Protein AF-R7L1M8-F1 (afdb_monomer)

Sequence (90 aa):
MLLLSCVLFSAVGCTFDNKSSDKISEDDISGGILRKEVFALVSSAENSDTDYSLQYGYIEDIGDGRGYTAGIIGFTTGIGDLPDVVELSC

Structure (mmCIF, N/CA/C/O backbone):
data_AF-R7L1M8-F1
#
_entry.id   AF-R7L1M8-F1
#
loop_
_atom_site.group_PDB
_atom_site.id
_atom_site.type_symbol
_atom_site.label_atom_id
_atom_site.label_alt_id
_atom_site.label_comp_id
_atom_site.label_asym_id
_atom_site.label_entity_id
_atom_site.label_seq_id
_atom_site.pdbx_PDB_ins_code
_atom_site.Cartn_x
_atom_site.Cartn_y
_atom_site.Cartn_z
_atom_site.occupancy
_atom_site.B_iso_or_equiv
_atom_site.auth_seq_id
_atom_site.auth_comp_id
_atom_site.auth_asym_id
_atom_site.auth_atom_id
_atom_site.pdbx_PDB_model_num
ATOM 1 N N . MET A 1 1 ? 66.437 1.763 -16.380 1.00 47.91 1 MET A N 1
ATOM 2 C CA . MET A 1 1 ? 66.008 2.386 -17.653 1.00 47.91 1 MET A CA 1
ATOM 3 C C . MET A 1 1 ? 66.013 1.285 -18.706 1.00 47.91 1 MET A C 1
ATOM 5 O O . MET A 1 1 ? 67.094 0.922 -19.121 1.00 47.91 1 MET A O 1
ATOM 9 N N . LEU A 1 2 ? 64.949 0.596 -19.103 1.00 36.97 2 LEU A N 1
ATOM 10 C CA . LEU A 1 2 ? 63.504 0.822 -19.243 1.00 36.97 2 LEU A CA 1
ATOM 11 C C . LEU A 1 2 ? 62.828 -0.516 -18.836 1.00 36.97 2 LEU A C 1
ATOM 13 O O . LEU A 1 2 ? 63.374 -1.568 -19.137 1.00 36.97 2 LEU A O 1
ATOM 17 N N . LEU A 1 3 ? 61.822 -0.584 -17.963 1.00 41.44 3 LEU A N 1
ATOM 18 C CA . LEU A 1 3 ? 60.385 -0.359 -18.189 1.00 41.44 3 LEU A CA 1
ATOM 19 C C . LEU A 1 3 ? 59.761 -1.070 -19.414 1.00 41.44 3 LEU A C 1
ATOM 21 O O . LEU A 1 3 ? 60.051 -0.728 -20.552 1.00 41.44 3 LEU A O 1
ATOM 25 N N . LEU A 1 4 ? 58.754 -1.899 -19.093 1.00 47.94 4 LEU A N 1
ATOM 26 C CA . LEU A 1 4 ? 57.464 -2.050 -19.788 1.00 47.94 4 LEU A CA 1
ATOM 27 C C . LEU A 1 4 ? 57.328 -3.091 -20.922 1.00 47.94 4 LEU A C 1
ATOM 29 O O . LEU A 1 4 ? 57.596 -2.825 -22.087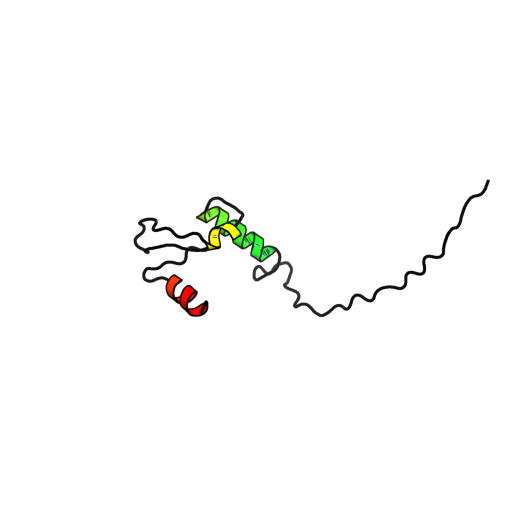 1.00 47.94 4 LEU A O 1
ATOM 33 N N . SER A 1 5 ? 56.727 -4.243 -20.607 1.00 51.75 5 SER A N 1
ATOM 34 C CA . SER A 1 5 ? 55.324 -4.519 -20.987 1.00 51.75 5 SER A CA 1
ATOM 35 C C . SER A 1 5 ? 54.902 -5.918 -20.521 1.00 51.75 5 SER A C 1
ATOM 37 O O . SER A 1 5 ? 55.217 -6.946 -21.113 1.00 51.75 5 SER A O 1
ATOM 39 N N . CYS A 1 6 ? 54.188 -5.932 -19.399 1.00 45.31 6 CYS A N 1
ATOM 40 C CA . CYS A 1 6 ? 53.464 -7.087 -18.900 1.00 45.31 6 CYS A CA 1
ATOM 41 C C . CYS A 1 6 ? 52.230 -7.352 -19.770 1.00 45.31 6 CYS A C 1
ATOM 43 O O . CYS A 1 6 ? 51.440 -6.447 -20.011 1.00 45.31 6 CYS A O 1
ATOM 45 N N . VAL A 1 7 ? 52.066 -8.628 -20.116 1.00 50.25 7 VAL A N 1
ATOM 46 C CA . VAL A 1 7 ? 50.795 -9.360 -20.191 1.00 50.25 7 VAL A CA 1
ATOM 47 C C . VAL A 1 7 ? 49.779 -8.834 -21.211 1.00 50.25 7 VAL A C 1
ATOM 49 O O . VAL A 1 7 ? 48.981 -7.934 -20.964 1.00 50.25 7 VAL A O 1
ATOM 52 N N . LEU A 1 8 ? 49.757 -9.530 -22.348 1.00 48.72 8 LEU A N 1
ATOM 53 C CA . LEU A 1 8 ? 48.600 -9.642 -23.227 1.00 48.72 8 LEU A CA 1
ATOM 54 C C . LEU A 1 8 ? 47.398 -10.131 -22.403 1.00 48.72 8 LEU A C 1
ATOM 56 O O . LEU A 1 8 ? 47.304 -11.310 -22.066 1.00 48.72 8 LEU A O 1
ATOM 60 N N . PHE A 1 9 ? 46.494 -9.214 -22.059 1.00 47.88 9 PHE A N 1
ATOM 61 C CA . PHE A 1 9 ? 45.171 -9.543 -21.542 1.00 47.88 9 PHE A CA 1
ATOM 62 C C . PHE A 1 9 ? 44.364 -10.197 -22.668 1.00 47.88 9 PHE A C 1
ATOM 64 O O . PHE A 1 9 ? 43.772 -9.523 -23.511 1.00 47.88 9 PHE A O 1
ATOM 71 N N . SER A 1 10 ? 44.338 -11.525 -22.695 1.00 49.94 10 SER A N 1
ATOM 72 C CA . SER A 1 10 ? 43.321 -12.286 -23.410 1.00 49.94 10 SER A CA 1
ATOM 73 C C . SER A 1 10 ? 41.989 -12.116 -22.676 1.00 49.94 10 SER A C 1
ATOM 75 O O . SER A 1 10 ? 41.636 -12.890 -21.789 1.00 49.94 10 SER A O 1
ATOM 77 N N . ALA A 1 11 ? 41.243 -11.074 -23.041 1.00 50.53 11 ALA A N 1
ATOM 78 C CA . ALA A 1 11 ? 39.838 -10.952 -22.685 1.00 50.53 11 ALA A CA 1
ATOM 79 C C . ALA A 1 11 ? 39.042 -12.003 -23.477 1.00 50.53 11 ALA A C 1
ATOM 81 O O . ALA A 1 11 ? 38.563 -11.749 -24.581 1.00 50.53 11 ALA A O 1
ATOM 82 N N . VAL A 1 12 ? 38.930 -13.211 -22.922 1.00 59.28 12 VAL A N 1
ATOM 83 C CA . VAL A 1 12 ? 37.866 -14.144 -23.301 1.00 59.28 12 VAL A CA 1
ATOM 84 C C . VAL A 1 12 ? 36.575 -13.510 -22.795 1.00 59.28 12 VAL A C 1
ATOM 86 O O . VAL A 1 12 ? 36.291 -13.519 -21.599 1.00 59.28 12 VAL A O 1
ATOM 89 N N . GLY A 1 13 ? 35.857 -12.849 -23.700 1.00 52.44 13 GLY A N 1
ATOM 90 C CA . GLY A 1 13 ? 34.573 -12.237 -23.402 1.00 52.44 13 GLY A CA 1
ATOM 91 C C . GLY A 1 13 ? 33.584 -13.300 -22.941 1.00 52.44 13 GLY A C 1
ATOM 92 O O . GLY A 1 13 ? 33.254 -14.210 -23.697 1.00 52.44 13 GLY A O 1
ATO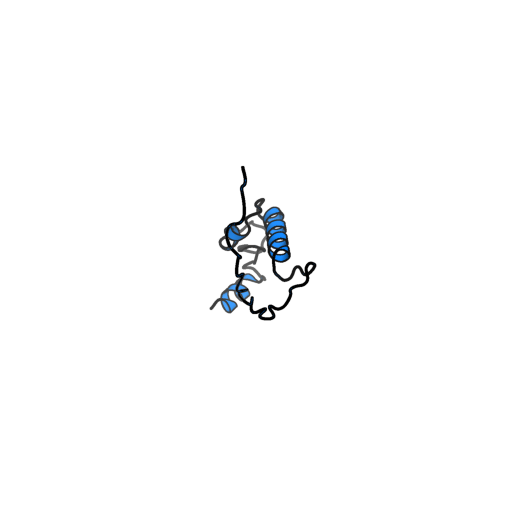M 93 N N . CYS A 1 14 ? 33.098 -13.171 -21.708 1.00 43.91 14 CYS A N 1
ATOM 94 C CA . CYS A 1 14 ? 31.855 -13.809 -21.304 1.00 43.91 14 CYS A CA 1
ATOM 95 C C . CYS A 1 14 ? 30.739 -13.204 -22.159 1.00 43.91 14 CYS A C 1
ATOM 97 O O . CYS A 1 14 ? 30.448 -12.010 -22.057 1.00 43.91 14 CYS A O 1
ATOM 99 N N . THR A 1 15 ? 30.136 -14.009 -23.027 1.00 48.94 15 THR A N 1
ATOM 100 C CA . THR A 1 15 ? 28.918 -13.630 -23.739 1.00 48.94 15 THR A CA 1
ATOM 101 C C . THR A 1 15 ? 27.818 -13.450 -22.695 1.00 48.94 15 THR A C 1
ATOM 103 O O . THR A 1 15 ? 27.378 -14.414 -22.077 1.00 48.94 15 THR A O 1
ATOM 106 N N . PHE A 1 16 ? 27.416 -12.203 -22.441 1.00 49.53 16 PHE A N 1
ATOM 107 C CA . PHE A 1 16 ? 26.172 -11.931 -21.731 1.00 49.53 16 PHE A CA 1
ATOM 108 C C . PHE A 1 16 ? 25.034 -12.356 -22.657 1.00 49.53 16 PHE A C 1
ATOM 110 O O . PHE A 1 16 ? 24.742 -11.681 -23.647 1.00 49.53 16 PHE A O 1
ATOM 117 N N . ASP A 1 17 ? 24.415 -13.490 -22.342 1.00 44.34 17 ASP A N 1
ATOM 118 C CA . ASP A 1 17 ? 23.143 -13.883 -22.928 1.00 44.34 17 ASP A CA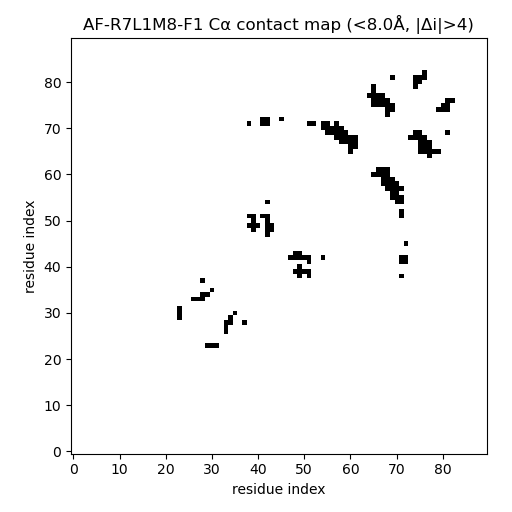 1
ATOM 119 C C . ASP A 1 17 ? 22.105 -12.816 -22.562 1.00 44.34 17 ASP A C 1
ATOM 121 O O . ASP A 1 17 ? 21.557 -12.794 -21.457 1.00 44.34 17 ASP A O 1
ATOM 125 N N . ASN A 1 18 ? 21.837 -11.902 -23.497 1.00 45.28 18 ASN A N 1
ATOM 126 C CA . ASN A 1 18 ? 20.671 -11.030 -23.447 1.00 45.28 18 ASN A CA 1
ATOM 127 C C . ASN A 1 18 ? 19.428 -11.903 -23.654 1.00 45.28 18 ASN A C 1
ATOM 129 O O . ASN A 1 18 ? 18.864 -11.969 -24.746 1.00 45.28 18 ASN A O 1
ATOM 133 N N . LYS A 1 19 ? 18.986 -12.590 -22.595 1.00 44.97 19 LYS A N 1
ATOM 134 C CA . LYS A 1 19 ? 17.586 -12.992 -22.501 1.00 44.97 19 LYS A CA 1
ATOM 135 C C . LYS A 1 19 ? 16.775 -11.707 -22.561 1.00 44.97 19 LYS A C 1
ATOM 137 O O . LYS A 1 19 ? 16.965 -10.826 -21.728 1.00 44.97 19 LYS A O 1
ATOM 142 N N . SER A 1 20 ? 15.930 -11.612 -23.584 1.00 49.12 2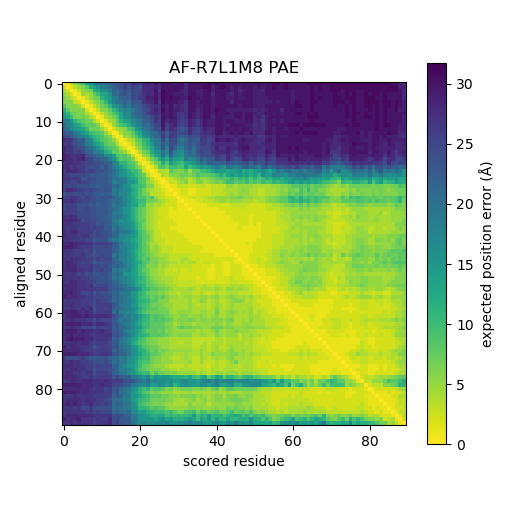0 SER A N 1
ATOM 143 C CA . SER A 1 20 ? 14.916 -10.578 -23.758 1.00 49.12 20 SER A CA 1
ATOM 144 C C .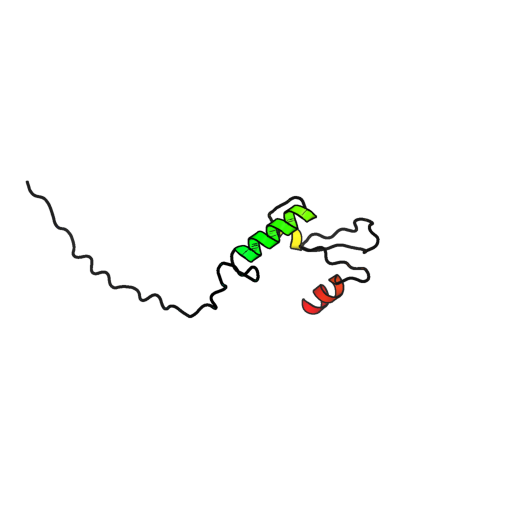 SER A 1 20 ? 14.020 -10.558 -22.522 1.00 49.12 20 SER A C 1
ATOM 146 O O . SER A 1 20 ? 13.021 -11.265 -22.453 1.00 49.12 20 SER A O 1
ATOM 148 N N . SER A 1 21 ? 14.435 -9.808 -21.509 1.00 55.41 21 SER A N 1
ATOM 149 C CA . SER A 1 21 ? 13.568 -9.300 -20.465 1.00 55.41 21 SER A CA 1
ATOM 150 C C . SER A 1 21 ? 12.617 -8.334 -21.147 1.00 55.41 21 SER A C 1
ATOM 152 O O . SER A 1 21 ? 13.084 -7.450 -21.868 1.00 55.41 21 SER A O 1
ATOM 154 N N . ASP A 1 22 ? 11.310 -8.522 -20.958 1.00 58.97 22 ASP A N 1
ATOM 155 C CA . ASP A 1 22 ? 10.312 -7.516 -21.313 1.00 58.97 22 ASP A CA 1
ATOM 156 C C . ASP A 1 22 ? 10.826 -6.157 -20.827 1.00 58.97 22 ASP A C 1
ATOM 158 O O . ASP A 1 22 ? 10.995 -5.918 -19.627 1.00 58.97 22 ASP A O 1
ATOM 162 N N . LYS A 1 23 ? 11.226 -5.311 -21.779 1.00 64.25 23 LYS A N 1
ATOM 163 C CA . LYS A 1 23 ? 11.810 -4.006 -21.496 1.00 64.25 23 LYS A CA 1
ATOM 164 C C . LYS A 1 23 ? 10.650 -3.115 -21.071 1.00 64.25 23 LYS A C 1
ATOM 166 O O . LYS A 1 23 ? 9.986 -2.542 -21.928 1.00 64.25 23 LYS A O 1
ATOM 171 N N . ILE A 1 24 ? 10.391 -3.038 -19.767 1.00 69.00 24 ILE A N 1
ATOM 172 C CA . ILE A 1 24 ? 9.549 -1.980 -19.201 1.00 69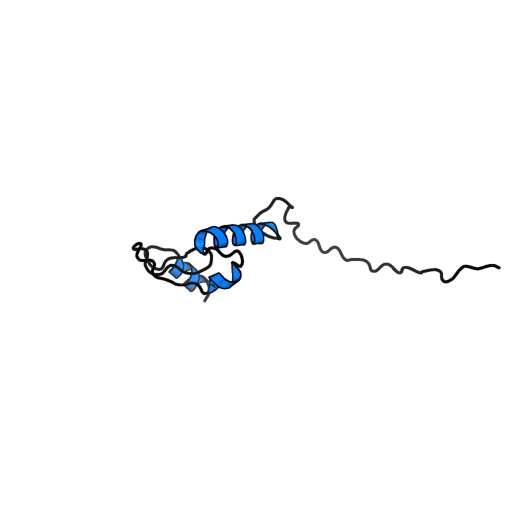.00 24 ILE A CA 1
ATOM 173 C C . ILE A 1 24 ? 10.181 -0.664 -19.650 1.00 69.00 24 ILE A C 1
ATOM 175 O O . ILE A 1 24 ? 11.377 -0.452 -19.418 1.00 69.00 24 ILE A O 1
ATOM 179 N N . SER A 1 25 ? 9.429 0.140 -20.401 1.00 79.56 25 SER A N 1
ATOM 180 C CA . SER A 1 25 ? 9.942 1.401 -20.917 1.00 79.56 25 SER A CA 1
ATOM 181 C C . SER A 1 25 ? 10.297 2.316 -19.747 1.00 79.56 25 SER A C 1
ATOM 183 O O . SER A 1 25 ? 9.733 2.216 -18.659 1.00 79.56 25 SER A O 1
ATOM 185 N N . GLU A 1 26 ? 11.291 3.176 -19.939 1.00 78.00 26 GLU A N 1
ATOM 186 C CA . GLU A 1 26 ? 11.848 4.000 -18.859 1.00 78.00 26 GLU A CA 1
ATOM 187 C C . GLU A 1 26 ? 10.833 5.001 -18.275 1.00 78.00 26 GLU A C 1
ATOM 189 O O . GLU A 1 26 ? 11.063 5.557 -17.207 1.00 78.00 26 GLU A O 1
ATOM 194 N N . ASP A 1 27 ? 9.713 5.204 -18.968 1.00 85.62 27 ASP A N 1
ATOM 195 C CA . ASP A 1 27 ? 8.560 6.032 -18.624 1.00 85.62 27 ASP A CA 1
ATOM 196 C C . ASP A 1 27 ? 7.335 5.239 -18.120 1.00 85.62 27 ASP A C 1
ATOM 198 O O . ASP A 1 27 ? 6.326 5.843 -17.751 1.00 85.62 27 ASP A O 1
ATOM 202 N N . ASP A 1 28 ? 7.399 3.906 -18.066 1.00 87.81 28 ASP A N 1
ATOM 203 C CA . ASP A 1 28 ? 6.294 3.073 -17.593 1.00 87.81 28 ASP A CA 1
ATOM 204 C C . ASP A 1 28 ? 6.318 2.888 -16.068 1.00 87.81 28 ASP A C 1
ATOM 206 O O . ASP A 1 28 ? 7.213 2.274 -15.480 1.00 87.81 28 ASP A O 1
ATOM 210 N N . ILE A 1 29 ? 5.271 3.394 -15.417 1.00 93.31 29 ILE A N 1
ATOM 211 C CA . ILE A 1 29 ? 5.071 3.292 -13.967 1.00 93.31 29 ILE A CA 1
ATOM 212 C C . ILE A 1 29 ? 4.607 1.901 -13.517 1.00 93.31 29 ILE A C 1
ATOM 214 O O . ILE A 1 29 ? 4.544 1.635 -12.316 1.00 93.31 29 ILE A O 1
ATOM 218 N N . SER A 1 30 ? 4.246 1.011 -14.448 1.00 91.75 30 SER A N 1
ATOM 219 C CA . SER A 1 30 ? 3.688 -0.302 -14.122 1.00 91.75 30 SER A CA 1
ATOM 220 C C . SER A 1 30 ? 4.703 -1.230 -13.443 1.00 91.75 30 SER A C 1
ATOM 222 O O . SER A 1 30 ? 4.298 -2.126 -12.692 1.00 91.75 30 SER A O 1
ATOM 224 N N . GLY A 1 31 ? 6.009 -0.984 -13.611 1.00 88.62 31 GLY A N 1
ATOM 225 C CA . GLY A 1 31 ? 7.073 -1.771 -12.993 1.00 88.62 31 GLY A CA 1
ATOM 226 C C . GLY A 1 31 ? 8.379 -1.012 -12.757 1.00 88.62 31 GLY A C 1
ATOM 227 O O . GLY A 1 31 ? 8.439 0.216 -12.742 1.00 88.62 31 GLY A O 1
ATOM 228 N N . GLY A 1 32 ? 9.444 -1.774 -12.501 1.00 89.19 32 GLY A N 1
ATOM 229 C CA . GLY A 1 32 ? 10.792 -1.232 -12.333 1.00 89.19 32 GLY A CA 1
ATOM 230 C C . GLY A 1 32 ? 10.935 -0.221 -11.188 1.00 89.19 32 GLY A C 1
ATOM 231 O O . GLY A 1 32 ? 10.383 -0.399 -10.102 1.00 89.19 32 GLY A O 1
ATOM 232 N N . ILE A 1 33 ? 11.748 0.811 -11.429 1.00 90.81 33 ILE A N 1
ATOM 233 C CA . ILE A 1 33 ? 12.057 1.869 -10.455 1.00 90.81 33 ILE A CA 1
ATOM 234 C C . ILE A 1 33 ? 10.850 2.789 -10.262 1.00 90.81 33 ILE A C 1
ATOM 236 O O . ILE A 1 33 ? 10.485 3.070 -9.125 1.00 90.81 33 ILE A O 1
ATOM 240 N N . LEU A 1 34 ? 10.181 3.186 -11.349 1.00 92.94 34 LEU A N 1
ATOM 241 C CA . LEU A 1 34 ? 9.053 4.115 -11.284 1.00 92.94 34 LEU A CA 1
ATOM 242 C C . LEU A 1 34 ? 7.895 3.578 -10.439 1.00 92.94 34 LEU A C 1
ATOM 244 O O . LEU A 1 34 ? 7.331 4.328 -9.647 1.00 92.94 34 LEU A O 1
ATOM 248 N N . ARG A 1 35 ? 7.591 2.274 -10.511 1.00 93.56 35 ARG A N 1
ATOM 249 C CA . ARG A 1 35 ? 6.582 1.664 -9.630 1.00 93.56 35 ARG A CA 1
ATOM 250 C C . ARG A 1 35 ? 6.915 1.844 -8.145 1.00 93.56 35 ARG A C 1
ATOM 252 O O . ARG A 1 35 ? 6.023 2.118 -7.347 1.00 93.56 35 ARG A O 1
ATOM 259 N N . LYS A 1 36 ? 8.188 1.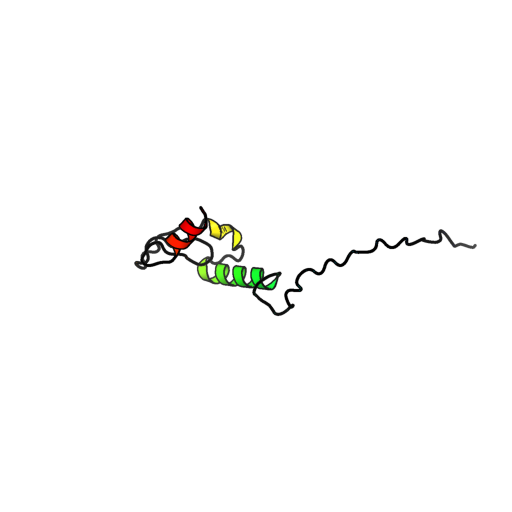681 -7.768 1.00 93.00 36 LYS A N 1
ATOM 260 C CA . LYS A 1 36 ? 8.632 1.834 -6.372 1.00 93.00 36 LYS A CA 1
ATOM 261 C C . LYS A 1 36 ? 8.504 3.280 -5.903 1.00 93.00 36 LYS A C 1
ATOM 263 O O . LYS A 1 36 ? 8.026 3.503 -4.798 1.00 93.00 36 LYS A O 1
ATOM 268 N N . GLU A 1 37 ? 8.872 4.236 -6.753 1.00 94.69 37 GLU A N 1
ATOM 269 C CA . GLU A 1 37 ? 8.720 5.667 -6.462 1.00 94.69 37 GLU A CA 1
ATOM 270 C C . GLU A 1 37 ? 7.246 6.047 -6.281 1.00 94.69 37 GLU A C 1
ATOM 272 O O . GLU A 1 37 ? 6.895 6.729 -5.323 1.00 94.69 37 GLU A O 1
ATOM 277 N N . VAL A 1 38 ? 6.352 5.538 -7.137 1.00 94.75 38 VAL A N 1
ATOM 278 C CA . VAL A 1 38 ? 4.905 5.761 -6.989 1.00 94.75 38 VAL A CA 1
ATOM 279 C C . VAL A 1 38 ? 4.386 5.199 -5.661 1.00 94.75 38 VAL A C 1
ATOM 281 O O . VAL A 1 38 ? 3.601 5.862 -4.989 1.00 94.75 38 VAL A O 1
ATOM 284 N N . PHE A 1 39 ? 4.843 4.01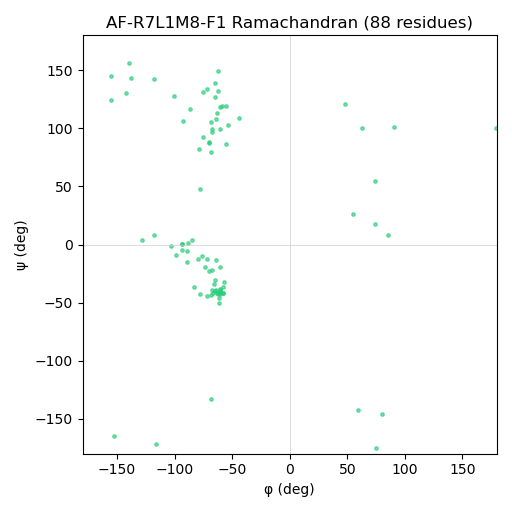9 -5.237 1.00 94.50 39 PHE A N 1
ATOM 285 C CA . PHE A 1 39 ? 4.435 3.445 -3.948 1.00 94.50 39 PHE A CA 1
ATOM 286 C C . PHE A 1 39 ? 4.966 4.255 -2.757 1.00 94.50 39 PHE A C 1
ATOM 288 O O . PHE A 1 39 ? 4.233 4.469 -1.793 1.00 94.50 39 PHE A O 1
ATOM 295 N N . ALA A 1 40 ? 6.199 4.761 -2.836 1.00 93.31 40 ALA A N 1
ATOM 296 C CA . ALA A 1 40 ? 6.754 5.655 -1.821 1.00 93.31 40 ALA A CA 1
ATOM 297 C C . ALA A 1 40 ? 5.985 6.986 -1.737 1.00 93.31 40 ALA A C 1
ATOM 299 O O . ALA A 1 40 ? 5.732 7.477 -0.637 1.00 93.31 40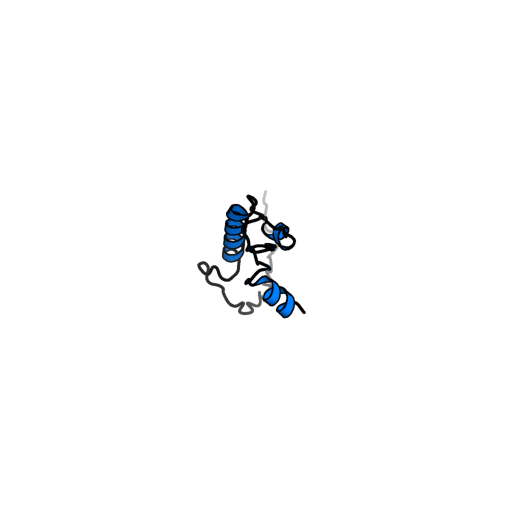 ALA A O 1
ATOM 300 N N . LEU A 1 41 ? 5.557 7.547 -2.877 1.00 93.94 41 LEU A N 1
ATOM 301 C CA . LEU A 1 41 ? 4.720 8.750 -2.916 1.00 93.94 41 LEU A CA 1
ATOM 302 C C . LEU A 1 41 ? 3.371 8.527 -2.223 1.00 93.94 41 LEU A C 1
ATOM 304 O O . LEU A 1 41 ? 2.977 9.352 -1.401 1.00 93.94 41 LEU A O 1
ATOM 308 N N . VAL A 1 42 ? 2.693 7.411 -2.503 1.00 91.19 42 VAL A N 1
ATOM 309 C CA . VAL A 1 42 ? 1.423 7.064 -1.841 1.00 91.19 42 VAL A CA 1
ATOM 310 C C . VAL A 1 42 ? 1.621 6.900 -0.334 1.00 91.19 42 VAL A C 1
ATOM 312 O O . VAL A 1 42 ? 0.936 7.560 0.442 1.00 91.19 42 VAL A O 1
ATOM 315 N N . SER A 1 43 ? 2.617 6.116 0.086 1.00 88.88 43 SER A N 1
ATOM 316 C CA . SER A 1 43 ? 2.938 5.918 1.507 1.00 88.88 43 SER A CA 1
ATOM 317 C C . SER A 1 43 ? 3.252 7.239 2.222 1.00 88.88 43 SER A C 1
ATOM 319 O O . SER A 1 43 ? 2.846 7.446 3.364 1.00 88.88 43 SER A O 1
ATOM 321 N N . SER A 1 44 ? 3.914 8.185 1.547 1.00 89.62 44 SER A N 1
ATOM 322 C CA . SER A 1 44 ? 4.204 9.491 2.146 1.00 89.62 44 SER A CA 1
ATOM 323 C C . SER A 1 44 ? 2.942 10.317 2.416 1.00 89.62 44 SER A C 1
ATOM 325 O O . SER A 1 44 ? 2.894 11.044 3.407 1.00 89.62 44 SER A O 1
ATOM 327 N N . ALA A 1 45 ? 1.919 10.187 1.565 1.00 86.12 45 ALA A N 1
ATOM 328 C CA . ALA A 1 45 ? 0.651 10.890 1.712 1.00 86.12 45 ALA A CA 1
ATOM 329 C C . ALA A 1 45 ? -0.240 10.245 2.785 1.00 86.12 45 ALA A C 1
ATOM 331 O O . ALA A 1 45 ? -0.817 10.962 3.599 1.00 86.12 45 ALA A O 1
ATOM 332 N N . GLU A 1 46 ? -0.305 8.912 2.814 1.00 78.19 46 GLU A N 1
ATOM 333 C CA . GLU A 1 46 ? -1.190 8.163 3.715 1.00 78.19 46 GLU A CA 1
ATOM 334 C C . GLU A 1 46 ? -0.589 7.975 5.115 1.00 78.19 46 GLU A C 1
ATOM 336 O O . GLU A 1 46 ? -1.295 8.025 6.120 1.00 78.19 46 GLU A O 1
ATOM 341 N N . ASN A 1 47 ? 0.729 7.774 5.202 1.00 79.38 47 ASN A N 1
ATOM 342 C CA . ASN A 1 47 ? 1.392 7.313 6.424 1.00 79.38 47 ASN A CA 1
ATOM 343 C C . ASN A 1 47 ? 2.588 8.179 6.849 1.00 79.38 47 ASN A C 1
ATOM 345 O O . ASN A 1 47 ? 3.245 7.859 7.837 1.00 79.38 47 ASN A O 1
ATOM 349 N N . SER A 1 48 ? 2.873 9.281 6.142 1.00 87.00 48 SER A N 1
ATOM 350 C CA . SER A 1 48 ? 4.017 10.172 6.423 1.00 87.00 48 SER A CA 1
ATOM 351 C C . SER A 1 48 ? 5.386 9.463 6.447 1.00 87.00 48 SER A C 1
ATOM 353 O O . SER A 1 48 ? 6.320 9.943 7.090 1.00 87.00 48 SER A O 1
ATOM 355 N N . ASP A 1 49 ? 5.518 8.346 5.724 1.00 87.06 49 ASP A N 1
ATOM 356 C CA . ASP A 1 49 ? 6.745 7.550 5.582 1.00 87.06 49 ASP A CA 1
ATOM 357 C C . ASP A 1 49 ? 6.910 7.112 4.116 1.00 87.06 49 ASP A C 1
ATOM 359 O O . ASP A 1 49 ? 5.925 6.820 3.442 1.00 87.06 49 ASP A O 1
ATOM 363 N N . THR A 1 50 ? 8.135 7.074 3.592 1.00 92.69 50 THR A N 1
ATOM 364 C CA . THR A 1 50 ? 8.418 6.625 2.218 1.00 92.69 50 THR A CA 1
ATOM 365 C C . THR A 1 50 ? 8.676 5.123 2.119 1.00 92.69 50 THR A C 1
ATOM 367 O O . THR A 1 50 ? 8.626 4.574 1.014 1.00 92.69 50 THR A O 1
ATOM 370 N N . ASP A 1 51 ? 8.922 4.434 3.237 1.00 92.50 51 ASP A N 1
ATOM 371 C CA . ASP A 1 51 ? 9.032 2.977 3.265 1.00 92.50 51 ASP A CA 1
ATOM 372 C C . ASP A 1 51 ? 7.644 2.323 3.252 1.00 92.50 51 ASP A C 1
ATOM 374 O O . ASP A 1 51 ? 7.096 1.885 4.266 1.00 92.50 51 ASP A O 1
ATOM 378 N N . TYR A 1 52 ? 7.082 2.215 2.047 1.00 89.81 52 TYR A N 1
ATOM 379 C CA . TYR A 1 52 ? 5.788 1.573 1.818 1.00 89.81 52 TYR A CA 1
ATOM 380 C C . TYR A 1 52 ? 5.764 0.096 2.242 1.00 89.81 52 TYR A C 1
ATOM 382 O O . TYR A 1 52 ? 4.690 -0.478 2.424 1.00 89.81 52 TYR A O 1
ATOM 390 N N . SER A 1 53 ? 6.926 -0.558 2.385 1.00 89.25 53 SER A N 1
ATOM 391 C CA . SER A 1 53 ? 6.983 -1.983 2.724 1.00 89.25 53 SER A CA 1
ATOM 392 C C . SER A 1 53 ? 6.546 -2.262 4.163 1.00 89.25 53 SER A C 1
ATOM 394 O O . SER A 1 53 ? 6.059 -3.354 4.457 1.00 89.25 53 SER A O 1
ATOM 396 N N . LEU A 1 54 ? 6.627 -1.261 5.042 1.00 88.31 54 LEU A N 1
ATOM 397 C CA . LEU A 1 54 ? 6.142 -1.354 6.418 1.00 88.31 54 LEU A CA 1
ATOM 398 C C . LEU A 1 54 ? 4.609 -1.325 6.500 1.00 88.31 54 LEU A C 1
ATOM 400 O O . LEU A 1 54 ? 4.039 -1.802 7.480 1.00 88.31 54 LEU A O 1
ATOM 404 N N . GLN A 1 55 ? 3.935 -0.839 5.453 1.00 85.81 55 GLN A N 1
ATOM 405 C CA . GLN A 1 55 ? 2.488 -0.612 5.456 1.00 85.81 55 GLN A CA 1
ATOM 406 C C . GLN A 1 55 ? 1.667 -1.820 5.007 1.00 85.81 55 GLN A C 1
ATOM 408 O O . GLN A 1 55 ? 0.447 -1.812 5.139 1.00 85.81 55 GLN A O 1
ATOM 413 N N . TYR A 1 56 ? 2.296 -2.910 4.547 1.00 88.00 56 TYR A N 1
ATOM 414 C CA . TYR A 1 56 ? 1.564 -4.152 4.257 1.00 88.00 56 TYR A CA 1
ATOM 415 C C . TYR A 1 56 ? 0.788 -4.676 5.476 1.00 88.00 56 TYR A C 1
ATOM 417 O O . TYR A 1 56 ? -0.270 -5.273 5.306 1.00 88.00 56 TYR A O 1
ATOM 425 N N . GLY A 1 57 ? 1.309 -4.458 6.688 1.00 88.38 57 GLY A N 1
ATOM 426 C CA . GLY A 1 57 ? 0.667 -4.860 7.942 1.00 88.38 57 GLY A CA 1
ATOM 427 C C . GLY A 1 57 ? -0.190 -3.777 8.600 1.00 88.38 57 GLY A C 1
ATOM 428 O O . GLY A 1 57 ? -0.720 -4.030 9.680 1.00 88.38 57 GLY A O 1
ATOM 429 N N . TYR A 1 58 ? -0.301 -2.585 8.002 1.00 88.06 58 TYR A N 1
ATOM 430 C CA . TYR A 1 58 ? -1.136 -1.517 8.547 1.00 88.06 58 TYR A CA 1
ATOM 431 C C . TYR A 1 58 ? -2.598 -1.969 8.581 1.00 88.06 58 TYR A C 1
ATOM 433 O O . TYR A 1 58 ? -3.096 -2.514 7.595 1.00 88.06 58 TYR A O 1
ATOM 441 N N . ILE A 1 59 ? -3.265 -1.759 9.717 1.00 91.88 59 ILE A N 1
ATOM 442 C CA . ILE A 1 59 ? -4.704 -1.965 9.882 1.00 91.88 59 ILE A CA 1
ATOM 443 C C . ILE A 1 59 ? -5.229 -1.101 11.032 1.00 91.88 59 ILE A C 1
ATOM 445 O O . ILE A 1 59 ? -4.748 -1.196 12.161 1.00 91.88 59 ILE A O 1
ATOM 449 N N . GLU A 1 60 ? -6.226 -0.266 10.759 1.00 91.38 60 GLU A N 1
ATOM 450 C CA . GLU A 1 60 ? -6.817 0.646 11.743 1.00 91.38 60 GLU A CA 1
ATOM 451 C C . GLU A 1 60 ? -8.259 1.001 11.362 1.00 91.38 60 GLU A C 1
ATOM 453 O O . GLU A 1 60 ? -8.576 1.131 10.185 1.00 91.38 60 GLU A O 1
ATOM 458 N N . ASP A 1 61 ? -9.143 1.170 12.347 1.00 94.88 61 ASP A N 1
ATOM 459 C CA . ASP A 1 61 ? -10.428 1.848 12.136 1.00 94.88 61 ASP A CA 1
ATOM 460 C C . ASP A 1 61 ? -10.245 3.329 12.479 1.00 94.88 61 ASP A C 1
ATOM 462 O O . ASP A 1 61 ? -10.117 3.700 13.648 1.00 94.88 61 ASP A O 1
ATOM 466 N N . ILE A 1 62 ? -10.207 4.167 11.445 1.00 92.94 62 ILE A N 1
ATOM 467 C CA . ILE A 1 62 ? -9.974 5.612 11.570 1.00 92.94 62 ILE A CA 1
ATOM 468 C C . ILE A 1 62 ? -11.259 6.405 11.868 1.00 92.94 62 ILE A C 1
ATOM 470 O O . ILE A 1 62 ? -11.232 7.635 11.922 1.00 92.94 62 ILE A O 1
ATOM 474 N N . GLY A 1 63 ? -12.399 5.729 12.060 1.00 94.00 63 GLY A N 1
ATOM 475 C CA . GLY A 1 63 ? -13.666 6.359 12.434 1.00 94.00 63 GLY A CA 1
ATOM 476 C C . GLY A 1 63 ? -14.359 7.129 11.306 1.00 94.00 63 GLY A C 1
ATOM 477 O O . GLY A 1 63 ? -15.241 7.946 11.573 1.00 94.00 63 GLY A O 1
ATOM 478 N N . ASP A 1 64 ? -13.995 6.877 10.047 1.00 93.44 64 ASP A N 1
ATOM 479 C CA . ASP A 1 64 ? -14.595 7.511 8.863 1.00 93.44 64 ASP A CA 1
ATOM 480 C C . ASP A 1 64 ? -15.835 6.764 8.326 1.00 93.44 64 ASP A C 1
ATOM 482 O O . ASP A 1 64 ? -16.443 7.175 7.334 1.00 93.44 64 ASP A O 1
ATOM 486 N N . GLY A 1 65 ? -16.225 5.673 8.994 1.00 94.06 65 GLY A N 1
ATOM 487 C CA . GLY A 1 65 ? -17.382 4.850 8.645 1.00 94.06 65 GLY A CA 1
ATOM 488 C C . GLY A 1 65 ? -17.115 3.775 7.588 1.00 94.06 65 GLY A C 1
ATOM 489 O O . GLY A 1 65 ? -18.069 3.136 7.144 1.00 94.06 65 GLY A O 1
ATOM 490 N N . ARG A 1 66 ? -15.855 3.542 7.191 1.00 94.44 66 ARG A N 1
ATOM 491 C CA . ARG A 1 66 ? -15.474 2.487 6.230 1.00 94.44 66 ARG A CA 1
ATOM 492 C C . ARG A 1 66 ? -15.063 1.166 6.890 1.00 94.44 66 ARG A C 1
ATOM 494 O O . ARG A 1 66 ? -14.775 0.198 6.189 1.00 94.44 66 ARG A O 1
ATOM 501 N N . GLY A 1 67 ? -15.096 1.096 8.221 1.00 94.69 67 GLY A N 1
ATOM 502 C CA . GLY A 1 67 ? -14.593 -0.043 8.988 1.00 94.69 67 GLY A CA 1
ATOM 503 C C . GLY A 1 67 ? -13.072 0.012 9.123 1.00 94.69 67 GLY A C 1
ATOM 504 O O . GLY A 1 67 ? -12.501 1.095 9.206 1.00 94.69 67 GLY A O 1
ATOM 505 N N . TYR A 1 68 ? -12.413 -1.147 9.134 1.00 94.81 68 TYR A N 1
ATOM 506 C CA . TYR A 1 68 ? -10.953 -1.196 9.153 1.00 94.81 68 TYR A CA 1
ATOM 507 C C . TYR A 1 68 ? -10.386 -0.854 7.777 1.00 94.81 68 TYR A C 1
ATOM 509 O O . TYR A 1 68 ? -10.797 -1.450 6.781 1.00 94.81 68 TYR A O 1
ATOM 517 N N . THR A 1 69 ? -9.408 0.044 7.758 1.00 92.62 69 THR A N 1
ATOM 518 C CA . THR A 1 69 ? -8.562 0.404 6.618 1.00 92.62 69 THR A CA 1
ATOM 519 C C . THR A 1 69 ? -7.219 -0.303 6.768 1.00 92.62 69 THR A C 1
ATOM 521 O O . THR A 1 69 ? -6.604 -0.212 7.830 1.00 92.62 69 THR A O 1
ATOM 524 N N . ALA A 1 70 ? -6.764 -1.018 5.739 1.00 91.50 70 ALA A N 1
ATOM 525 C CA . ALA A 1 70 ? -5.577 -1.864 5.805 1.00 91.50 70 ALA A CA 1
ATOM 526 C C . ALA A 1 70 ? -4.690 -1.805 4.552 1.00 91.50 70 ALA A C 1
ATOM 528 O O . ALA A 1 70 ? -5.148 -1.552 3.437 1.00 91.50 70 ALA A O 1
ATOM 529 N N . GLY A 1 71 ? -3.409 -2.126 4.732 1.00 88.56 71 GLY A N 1
ATOM 530 C CA . GLY A 1 71 ? -2.437 -2.252 3.649 1.00 88.56 71 GLY A CA 1
ATOM 531 C C . GLY A 1 71 ? -1.963 -0.919 3.058 1.00 88.56 71 GLY A C 1
ATOM 532 O O . GLY A 1 71 ? -2.317 0.162 3.515 1.00 88.56 71 GLY A O 1
ATOM 533 N N . ILE A 1 72 ? -1.160 -1.017 1.995 1.00 87.06 72 ILE A N 1
ATOM 534 C CA . ILE A 1 72 ? -0.403 0.109 1.407 1.00 87.06 72 ILE A CA 1
ATOM 535 C C . ILE A 1 72 ? -1.296 1.207 0.817 1.00 87.06 72 ILE A C 1
ATOM 537 O O . ILE A 1 72 ? -0.887 2.361 0.763 1.00 87.06 72 ILE A O 1
ATOM 541 N N . ILE A 1 73 ? -2.481 0.843 0.322 1.00 87.50 73 ILE A N 1
ATOM 542 C CA . ILE A 1 73 ? -3.377 1.766 -0.394 1.00 87.50 73 ILE A CA 1
ATOM 543 C C . ILE A 1 73 ? -4.724 1.970 0.309 1.00 87.50 73 ILE A C 1
ATOM 545 O O . ILE A 1 73 ? -5.617 2.579 -0.271 1.00 87.50 73 ILE A O 1
ATOM 549 N N . GLY A 1 74 ? -4.879 1.452 1.533 1.00 89.19 74 GLY A N 1
ATOM 550 C CA . GLY A 1 74 ? -6.084 1.648 2.337 1.00 89.19 74 GLY A CA 1
ATOM 551 C C . GLY A 1 74 ? -7.301 0.840 1.879 1.00 89.19 74 GLY A C 1
ATOM 552 O O . GLY A 1 74 ? -8.374 1.402 1.672 1.00 89.19 74 GLY A O 1
ATOM 553 N N . PHE A 1 75 ? -7.154 -0.480 1.765 1.00 92.12 75 PHE A N 1
ATOM 554 C CA . PHE A 1 75 ? -8.272 -1.397 1.531 1.00 92.12 75 PHE A CA 1
ATOM 555 C C . PHE A 1 75 ? -9.233 -1.395 2.726 1.00 92.12 75 PHE A C 1
ATOM 557 O O . PHE A 1 75 ? -8.774 -1.424 3.866 1.00 92.12 75 PHE A O 1
ATOM 564 N N . THR A 1 76 ? -10.549 -1.413 2.506 1.00 95.06 76 THR A N 1
ATOM 565 C CA . THR A 1 76 ? -11.530 -1.235 3.602 1.00 95.06 76 THR A CA 1
ATOM 566 C C . THR A 1 76 ? -12.455 -2.437 3.818 1.00 95.06 76 THR A C 1
ATOM 568 O O . THR A 1 76 ? -12.875 -3.085 2.860 1.00 95.06 76 THR A O 1
ATOM 571 N N . THR A 1 77 ? -12.798 -2.754 5.079 1.00 94.06 77 THR A N 1
ATOM 572 C CA . THR A 1 77 ? -13.709 -3.875 5.423 1.00 94.06 77 THR A CA 1
ATOM 573 C C . THR A 1 77 ? -15.195 -3.573 5.247 1.00 94.06 77 THR A C 1
ATOM 575 O O . THR A 1 77 ? -16.005 -4.482 5.401 1.00 94.06 77 THR A O 1
ATOM 578 N N . GLY A 1 78 ? -15.582 -2.311 5.051 1.00 88.00 78 GLY A N 1
ATOM 579 C CA . GLY A 1 78 ? -16.974 -1.901 4.853 1.00 88.00 78 GLY A CA 1
ATOM 580 C C . GLY A 1 78 ? -17.549 -2.402 3.521 1.00 88.00 78 GLY A C 1
ATOM 581 O O . GLY A 1 78 ? -17.375 -3.554 3.140 1.00 88.00 78 GLY A O 1
ATOM 582 N N . ILE A 1 79 ? -18.220 -1.532 2.758 1.00 76.94 79 ILE A N 1
ATOM 583 C CA . ILE A 1 79 ? -18.602 -1.829 1.356 1.00 76.94 79 ILE A CA 1
ATOM 584 C C . ILE A 1 79 ? -17.366 -1.658 0.448 1.00 76.94 79 ILE A C 1
ATOM 586 O O . ILE A 1 79 ? -17.391 -0.921 -0.536 1.00 76.94 79 ILE A O 1
ATOM 590 N N . GLY A 1 80 ? -16.254 -2.244 0.881 1.00 78.31 80 GLY A N 1
ATOM 591 C CA . GLY A 1 80 ? -14.919 -2.029 0.357 1.00 78.31 80 GLY A CA 1
ATOM 592 C C . GLY A 1 80 ? -14.329 -3.283 -0.268 1.00 78.31 80 GLY A C 1
ATOM 593 O O . GLY A 1 80 ? -14.988 -4.299 -0.456 1.00 78.31 80 GLY A O 1
ATOM 594 N N . ASP A 1 81 ? -13.058 -3.169 -0.589 1.00 92.31 81 ASP A N 1
ATOM 595 C CA . ASP A 1 81 ? -12.234 -4.063 -1.392 1.00 92.31 81 ASP A CA 1
ATOM 596 C C . ASP A 1 81 ? -11.365 -5.023 -0.560 1.00 92.31 81 ASP A C 1
ATOM 598 O O . ASP A 1 81 ? -10.791 -5.962 -1.111 1.00 92.31 81 ASP A O 1
ATOM 602 N N . LEU A 1 82 ? -11.276 -4.850 0.767 1.00 92.69 82 LEU A N 1
ATOM 603 C CA . LEU A 1 82 ? -10.458 -5.733 1.606 1.00 92.69 82 LEU A CA 1
ATOM 604 C C . LEU A 1 82 ? -10.901 -7.210 1.567 1.00 92.69 82 LEU A C 1
ATOM 606 O O . LEU A 1 82 ? -10.021 -8.073 1.536 1.00 92.69 82 LEU A O 1
ATOM 610 N N . PRO A 1 83 ? -12.208 -7.551 1.541 1.00 92.56 83 PRO A N 1
ATOM 611 C CA . PRO A 1 83 ? -12.634 -8.943 1.395 1.00 92.56 83 PRO A CA 1
ATOM 612 C C . PRO A 1 83 ? -12.110 -9.605 0.112 1.00 92.56 83 PRO A C 1
ATOM 614 O O . PRO A 1 83 ? -11.626 -10.735 0.177 1.00 92.56 83 PRO A O 1
ATOM 617 N N . ASP A 1 84 ? -12.122 -8.887 -1.016 1.00 92.38 84 ASP A N 1
ATOM 618 C CA . ASP A 1 84 ? -11.639 -9.397 -2.307 1.00 92.38 84 ASP A CA 1
ATOM 619 C C . ASP A 1 84 ? -10.130 -9.678 -2.262 1.00 92.38 84 ASP A C 1
ATOM 621 O O . ASP A 1 84 ? -9.656 -10.694 -2.775 1.00 92.38 84 ASP A O 1
ATOM 625 N N . VAL A 1 85 ? -9.362 -8.802 -1.601 1.00 89.50 85 VAL A N 1
ATOM 626 C CA . VAL A 1 85 ? -7.917 -8.991 -1.393 1.00 89.50 85 VAL A CA 1
ATOM 627 C C . VAL A 1 85 ? -7.638 -10.268 -0.602 1.00 89.50 85 VAL A C 1
ATOM 629 O O . VAL A 1 85 ? -6.726 -11.017 -0.952 1.00 89.50 85 VAL A O 1
ATOM 632 N N . VAL A 1 86 ? -8.422 -10.532 0.447 1.00 89.69 86 VAL A N 1
ATOM 633 C CA . VAL A 1 86 ? -8.263 -11.733 1.277 1.00 89.69 86 VAL A CA 1
ATOM 634 C C . VAL A 1 86 ? -8.645 -12.993 0.496 1.00 89.69 86 VAL A C 1
ATOM 636 O O . VAL A 1 86 ? -7.904 -13.975 0.538 1.00 89.69 86 VAL A O 1
ATOM 639 N N . GLU A 1 87 ? -9.745 -12.971 -0.257 1.00 90.56 87 GLU A N 1
ATOM 640 C CA . GLU A 1 87 ? -10.192 -14.123 -1.050 1.00 90.56 87 GLU A CA 1
ATOM 641 C C . GLU A 1 87 ? -9.185 -14.501 -2.147 1.00 90.56 87 GLU A C 1
ATOM 643 O O . GLU A 1 87 ? -8.867 -15.676 -2.307 1.00 90.56 87 GLU A O 1
ATOM 648 N N . LEU A 1 88 ? -8.603 -13.517 -2.839 1.00 85.19 88 LEU A N 1
ATOM 649 C CA . LEU A 1 88 ? -7.580 -13.741 -3.873 1.00 85.19 88 LEU A CA 1
ATOM 650 C C . LEU A 1 88 ? -6.217 -14.188 -3.321 1.00 85.19 88 LEU A C 1
ATOM 652 O O . LEU A 1 88 ? -5.342 -14.584 -4.093 1.00 85.19 88 LEU A O 1
ATOM 656 N N . SER A 1 89 ? -6.013 -14.086 -2.007 1.00 71.44 89 SER A N 1
ATOM 657 C CA . SER A 1 89 ? -4.765 -14.474 -1.339 1.00 71.44 89 SER A CA 1
ATOM 658 C C . SER A 1 89 ? -4.766 -15.910 -0.794 1.00 71.44 89 SER A C 1
ATOM 660 O O . SER A 1 89 ? -3.727 -16.368 -0.311 1.00 71.44 89 SER A O 1
ATOM 662 N N . CYS A 1 90 ? -5.903 -16.612 -0.889 1.00 57.72 90 CYS A N 1
ATOM 663 C CA . CYS A 1 90 ? -6.080 -18.017 -0.505 1.00 57.72 90 CYS A CA 1
ATOM 664 C C . CYS A 1 90 ? -5.865 -18.965 -1.695 1.00 57.72 90 CYS A C 1
ATOM 666 O O . CYS A 1 90 ? -5.280 -20.050 -1.468 1.00 57.72 90 CYS A O 1
#

Mean predicted aligned error: 12.89 Å

Secondary structure (DSSP, 8-state):
-------------------------TT-TTSHHHHHHHHHHHHHHHHS-S-GGGGGG-EEE-SSSS-EEETTTTEESSSSSHHHHHHTT-

Solvent-accessible surface area (backbone atoms only — not comparable to full-atom values): 5775 Å² total; per-residue (Å²): 141,79,85,90,83,84,76,88,79,80,77,79,74,79,80,78,79,79,71,84,63,85,75,75,53,99,85,44,54,90,43,79,68,49,28,53,52,53,44,20,53,49,15,37,73,79,66,75,39,56,67,36,80,71,26,62,77,39,71,46,66,84,80,83,79,44,51,43,33,28,34,64,85,53,37,19,61,43,105,50,56,34,61,60,56,56,62,76,70,111

Nearest PDB structures (foldseek):
  4olt-assembly1_A  TM=9.542E-01  e=5.025E-05  Pseudomonas sp. LL2(2010)
  4qwp-assembly2_B  TM=9.576E-01  e=8.591E-05  Pseudomonas sp. A-01
  4ily-assembly1_A  TM=9.284E-01  e=1.050E-04  Streptomyces sp. SirexAA-E
  1chk-assembly2_B  TM=9.374E-01  e=1.571E-04  Streptomyces sp. N174
  4ily-assembly2_B  TM=9.192E-01  e=1.469E-04  Streptomyces sp. SirexAA-E

pLDDT: mean 78.68, std 18.39, range [36.97, 95.06]

Foldseek 3Di:
DDDDDDDDPPPPDDPPPPPPDPPQDPPHCPDDPNVLQVLLVQCCVPPVGSPLVVQQADWDDPVPPQDIFGHSNTFGPRVTCVVVVVVVVD

Radius of gyration: 24.77 Å; Cα contacts (8 Å, |Δi|>4): 85; chains: 1; bounding box: 85×29×36 Å